Protein AF-A0A4R9LQB8-F1 (afdb_monomer_lite)

Organism: NCBI:txid2484901

Radius of gyration: 21.98 Å; chains: 1; bounding box: 54×39×62 Å

Sequence (17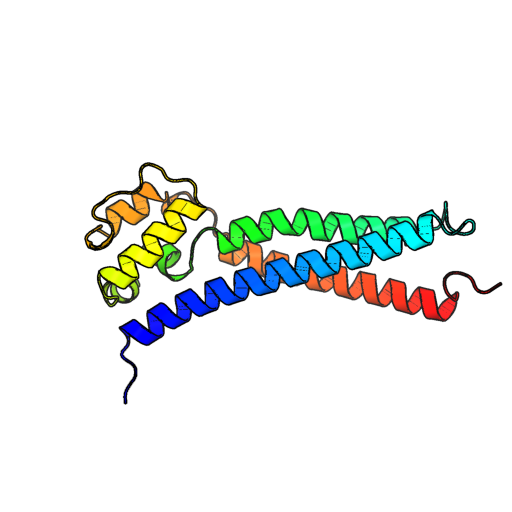4 aa):
MATSTDDLTFESYLKERRFEKKISKIRQYIYFGYLGLFLYLLFSSKYTASPLIVLINYLAMYTSFSGIIHFKFFEIPKILTELIRPEKTEVFDSLSPDKRAIILENTFHDMGIYPIPENLSEMNVPEIITRMKLEDRYPWKRIGWIYLFKYIAILGLGSIYLVYTYFQTGFLLN

pLDDT: mean 85.85, std 9.64, range [39.25, 95.06]

Foldseek 3Di:
DDDDLQNVLLVLQVVLVVVLVVVVVVLVVLLVVLVVVLVVQCPPPPRVPPVLSVLSVVLNVLSVVLVVLSLLQSLAGPLLLCLVPVVSVVSLVSHQLVSQLVNQVVSCVSVVPPDDDPRSSPDDSVNSCVSVVSVPDDPSNVVSVVVVVVSCVSSVVSVVVSVVVCVVAVSPPD

Structure (mmCIF, N/CA/C/O backbone):
data_AF-A0A4R9LQB8-F1
#
_entry.id   AF-A0A4R9LQB8-F1
#
loop_
_atom_site.group_PDB
_atom_site.id
_atom_site.type_symbol
_atom_site.label_atom_id
_atom_site.label_alt_id
_atom_site.label_comp_id
_atom_site.label_asym_id
_atom_site.label_entity_id
_atom_site.label_seq_id
_atom_site.pdbx_PDB_ins_code
_atom_site.Cartn_x
_atom_site.Cartn_y
_atom_site.Cartn_z
_atom_site.occupancy
_atom_site.B_iso_or_equiv
_atom_site.auth_seq_id
_atom_site.auth_comp_id
_atom_site.auth_asym_id
_atom_site.auth_atom_id
_atom_site.pdbx_PDB_model_num
ATOM 1 N N . MET A 1 1 ? -23.060 -24.391 6.667 1.00 44.88 1 MET A N 1
ATOM 2 C CA . MET A 1 1 ? -22.668 -23.470 7.755 1.00 44.88 1 MET A CA 1
ATOM 3 C C . MET A 1 1 ? -22.746 -22.060 7.203 1.00 44.88 1 MET A C 1
ATOM 5 O O . MET A 1 1 ? -22.018 -21.769 6.265 1.00 44.88 1 MET A O 1
ATOM 9 N N . ALA A 1 2 ? -23.678 -21.238 7.683 1.00 49.44 2 ALA A N 1
ATOM 10 C CA . ALA A 1 2 ? -23.713 -19.825 7.315 1.00 49.44 2 ALA A CA 1
ATOM 11 C C . ALA A 1 2 ? -22.541 -19.126 8.021 1.00 49.44 2 ALA A C 1
ATOM 13 O O . ALA A 1 2 ? -22.457 -19.175 9.244 1.00 49.44 2 ALA A O 1
ATOM 14 N N . THR A 1 3 ? -21.612 -18.549 7.261 1.00 65.00 3 THR A N 1
ATOM 15 C CA . THR A 1 3 ? -20.569 -17.661 7.799 1.00 65.00 3 THR A CA 1
ATOM 16 C C . THR A 1 3 ? -21.233 -16.468 8.472 1.00 65.00 3 THR A C 1
ATOM 18 O O . THR A 1 3 ? -22.087 -15.825 7.858 1.00 65.00 3 THR A O 1
ATOM 21 N N . SER A 1 4 ? -20.863 -16.189 9.721 1.00 81.19 4 SER A N 1
ATOM 22 C CA . SER A 1 4 ? -21.402 -15.050 10.462 1.00 81.19 4 SER A CA 1
ATOM 23 C C . SER A 1 4 ? -20.955 -13.726 9.820 1.00 81.19 4 SER A C 1
ATOM 25 O O . SER A 1 4 ? -19.899 -13.656 9.185 1.00 81.19 4 SER A O 1
ATOM 27 N N . THR A 1 5 ? -21.748 -12.660 9.966 1.00 83.06 5 THR A N 1
ATOM 28 C CA . THR A 1 5 ? -21.391 -11.313 9.473 1.00 83.06 5 THR A CA 1
ATOM 29 C C . THR A 1 5 ? -20.057 -10.830 10.056 1.00 83.06 5 THR A C 1
ATOM 31 O O . THR A 1 5 ? -19.265 -10.206 9.353 1.00 83.06 5 THR A O 1
ATOM 34 N N . ASP A 1 6 ? -19.776 -11.195 11.308 1.00 88.19 6 ASP A N 1
ATOM 35 C CA . ASP A 1 6 ? -18.503 -10.966 11.997 1.00 88.19 6 ASP A CA 1
ATOM 36 C C . ASP A 1 6 ? -17.317 -11.619 11.253 1.00 88.19 6 ASP A C 1
ATOM 38 O O . ASP A 1 6 ? -16.308 -10.971 10.964 1.00 88.19 6 ASP A O 1
ATOM 42 N N . ASP A 1 7 ? -17.444 -12.890 10.856 1.00 89.00 7 ASP A N 1
ATOM 43 C CA . ASP A 1 7 ? -16.404 -13.596 10.093 1.00 89.00 7 ASP A CA 1
ATOM 44 C C . ASP A 1 7 ? -16.160 -12.970 8.719 1.00 89.00 7 ASP A C 1
ATOM 46 O O . ASP A 1 7 ? -15.011 -12.819 8.300 1.00 89.00 7 ASP A O 1
ATOM 50 N N . LEU A 1 8 ? -17.222 -12.557 8.023 1.00 89.88 8 LEU A N 1
ATOM 51 C CA . LEU A 1 8 ? -17.108 -11.919 6.709 1.00 89.88 8 LEU A CA 1
ATOM 52 C C . LEU A 1 8 ? -16.392 -10.564 6.790 1.00 89.88 8 LEU A C 1
ATOM 54 O O . LEU A 1 8 ? -15.534 -10.261 5.953 1.00 89.88 8 LEU A O 1
ATOM 58 N N . THR A 1 9 ? -16.713 -9.759 7.804 1.00 90.69 9 THR A N 1
ATOM 59 C CA . THR A 1 9 ? -16.084 -8.452 8.036 1.00 90.69 9 THR A CA 1
ATOM 60 C C . THR A 1 9 ? -14.602 -8.608 8.373 1.00 90.69 9 THR A C 1
ATOM 62 O O . THR A 1 9 ? -13.753 -7.922 7.792 1.00 90.69 9 THR A O 1
ATOM 65 N N . PHE A 1 10 ? -14.263 -9.558 9.245 1.00 93.31 10 PHE A N 1
ATOM 66 C CA . PHE A 1 10 ? -12.873 -9.831 9.600 1.00 93.31 10 PHE A CA 1
ATOM 67 C C . PHE A 1 10 ? -12.069 -10.405 8.424 1.00 93.31 10 PHE A C 1
ATOM 69 O O . PHE A 1 10 ? -10.947 -9.968 8.162 1.00 93.31 10 PHE A O 1
ATOM 76 N N . GLU A 1 11 ? -12.650 -11.308 7.630 1.00 93.44 11 GLU A N 1
ATOM 77 C CA . GLU A 1 11 ? -12.004 -11.812 6.413 1.00 93.44 11 GLU A CA 1
ATOM 78 C C . GLU A 1 11 ? -11.764 -10.708 5.378 1.00 93.44 11 GLU A C 1
ATOM 80 O O . GLU A 1 11 ? -10.734 -10.713 4.696 1.00 93.44 11 GLU A O 1
ATOM 85 N N . SER A 1 12 ? -12.664 -9.725 5.276 1.00 92.06 12 SER A N 1
ATOM 86 C CA . SER A 1 12 ? -12.454 -8.542 4.437 1.00 92.06 12 SER A CA 1
ATOM 87 C C . SER A 1 12 ? -11.225 -7.743 4.890 1.00 92.06 12 SER A C 1
ATOM 89 O O . SER A 1 12 ? -10.380 -7.398 4.056 1.00 92.06 12 SER A O 1
ATOM 91 N N . TYR A 1 13 ? -11.062 -7.525 6.200 1.00 94.25 13 TYR A N 1
ATOM 92 C CA . TYR A 1 13 ? -9.853 -6.919 6.768 1.00 94.25 13 TYR A CA 1
ATOM 93 C C . TYR A 1 13 ? -8.594 -7.736 6.427 1.00 94.25 13 TYR A C 1
ATOM 95 O O . TYR A 1 13 ? -7.630 -7.204 5.868 1.00 94.25 13 TYR A O 1
ATOM 103 N N . LEU A 1 14 ? -8.607 -9.052 6.659 1.00 94.62 14 LEU A N 1
ATOM 104 C CA . LEU A 1 14 ? -7.468 -9.919 6.336 1.00 94.62 14 LEU A CA 1
ATOM 105 C C . LEU A 1 14 ? -7.153 -9.932 4.835 1.00 94.62 14 LEU A C 1
ATOM 107 O O . LEU A 1 14 ? -5.991 -10.023 4.428 1.00 94.62 14 LEU A O 1
ATOM 111 N N . LYS A 1 15 ? -8.173 -9.852 3.976 1.00 95.06 15 LYS A N 1
ATOM 112 C CA . LYS A 1 15 ? -8.008 -9.745 2.523 1.00 95.06 15 LYS A CA 1
ATOM 113 C C . LYS A 1 15 ? -7.329 -8.434 2.136 1.00 95.06 15 LYS A C 1
ATOM 115 O O . LYS A 1 15 ? -6.425 -8.475 1.301 1.00 95.06 15 LYS A O 1
ATOM 120 N N . GLU A 1 16 ? -7.695 -7.316 2.761 1.00 93.00 16 GLU A N 1
ATOM 121 C CA . GLU A 1 16 ? -7.026 -6.023 2.565 1.00 93.00 16 GLU A CA 1
ATOM 122 C C . GLU A 1 16 ? -5.538 -6.107 2.942 1.00 93.00 16 GLU A C 1
ATOM 124 O O . GLU A 1 16 ? -4.679 -5.756 2.134 1.00 93.00 16 GLU A O 1
ATOM 129 N N . ARG A 1 17 ? -5.209 -6.696 4.098 1.00 92.94 17 ARG A N 1
ATOM 130 C CA . ARG A 1 17 ? -3.815 -6.860 4.562 1.00 92.94 17 ARG A CA 1
ATOM 131 C C . ARG A 1 17 ? -2.998 -7.798 3.672 1.00 92.94 17 ARG A C 1
ATOM 133 O O . ARG A 1 17 ? -1.828 -7.555 3.376 1.00 92.94 17 ARG A O 1
ATOM 140 N N . ARG A 1 18 ? -3.609 -8.884 3.188 1.00 94.12 18 ARG A N 1
ATOM 141 C CA . ARG A 1 18 ? -2.980 -9.782 2.201 1.00 94.12 18 ARG A CA 1
ATOM 142 C C . ARG A 1 18 ? -2.731 -9.061 0.876 1.00 94.12 18 ARG A C 1
ATOM 144 O O . ARG A 1 18 ? -1.701 -9.293 0.245 1.00 94.12 18 ARG A O 1
ATOM 151 N N . PHE A 1 19 ? -3.658 -8.209 0.448 1.00 91.75 19 PHE A N 1
ATOM 152 C CA . PHE A 1 19 ? -3.537 -7.428 -0.779 1.00 91.75 19 PHE A CA 1
ATOM 153 C C . PHE A 1 19 ? -2.424 -6.378 -0.688 1.00 91.75 19 PHE A C 1
ATOM 155 O O . PHE A 1 19 ? -1.597 -6.308 -1.596 1.00 91.75 19 PHE A O 1
ATOM 162 N N . GLU A 1 20 ? -2.333 -5.656 0.430 1.00 90.88 20 GLU A N 1
ATOM 163 C CA . GLU A 1 20 ? -1.226 -4.746 0.749 1.00 90.88 20 GLU A CA 1
ATOM 164 C C . GLU A 1 20 ? 0.132 -5.447 0.589 1.00 90.88 20 GLU A C 1
ATOM 166 O O . GLU A 1 20 ? 0.967 -5.031 -0.220 1.00 90.88 20 GLU A O 1
ATOM 171 N N . LYS A 1 21 ? 0.322 -6.577 1.288 1.00 90.44 21 LYS A N 1
ATOM 172 C CA . LYS A 1 21 ? 1.568 -7.358 1.232 1.00 90.44 21 LYS A CA 1
ATOM 173 C C . LYS A 1 21 ? 1.897 -7.812 -0.191 1.00 90.44 21 LYS A C 1
ATOM 175 O O . LYS A 1 21 ? 3.058 -7.761 -0.597 1.00 90.44 21 LYS A O 1
ATOM 180 N N . LYS A 1 22 ? 0.892 -8.248 -0.960 1.00 92.12 22 LYS A N 1
ATOM 181 C CA . LYS A 1 22 ? 1.072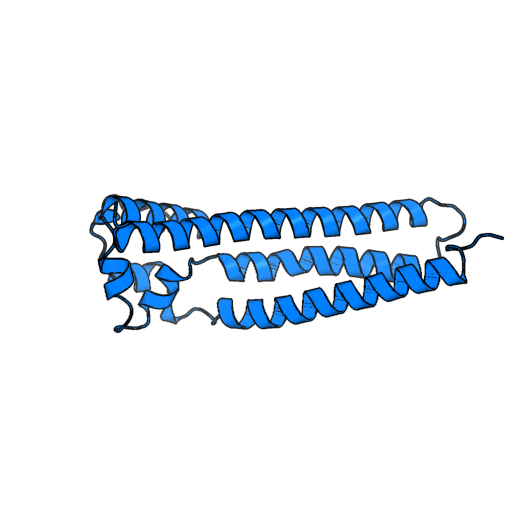 -8.656 -2.363 1.00 92.12 22 LYS A CA 1
ATOM 182 C C . LYS A 1 22 ? 1.520 -7.489 -3.239 1.00 92.12 22 LYS A C 1
ATOM 184 O O . LYS A 1 22 ? 2.503 -7.637 -3.957 1.00 92.12 22 LYS A O 1
ATOM 189 N N . ILE A 1 23 ? 0.852 -6.337 -3.163 1.00 88.94 23 ILE A N 1
ATOM 190 C CA . ILE A 1 23 ? 1.236 -5.157 -3.952 1.00 88.94 23 ILE A CA 1
ATOM 191 C C . ILE A 1 23 ? 2.634 -4.683 -3.569 1.00 88.94 23 ILE A C 1
ATOM 193 O O . ILE A 1 23 ? 3.423 -4.369 -4.457 1.00 88.94 23 ILE A O 1
ATOM 197 N N . SER A 1 24 ? 2.960 -4.649 -2.275 1.00 89.06 24 SER A N 1
ATOM 198 C CA . SER A 1 24 ? 4.285 -4.234 -1.811 1.00 89.06 24 SER A CA 1
ATOM 199 C C . SER A 1 24 ? 5.389 -5.103 -2.430 1.00 89.06 24 SER A C 1
ATOM 201 O O . SER A 1 24 ? 6.346 -4.570 -2.994 1.00 89.06 24 SER A O 1
ATOM 203 N N . LYS A 1 25 ? 5.198 -6.432 -2.452 1.00 91.25 25 LYS A N 1
ATOM 204 C CA . LYS A 1 25 ? 6.115 -7.369 -3.124 1.00 91.25 25 LYS A CA 1
ATOM 205 C C . LYS A 1 25 ? 6.190 -7.146 -4.634 1.00 91.25 25 LYS A C 1
ATOM 207 O O . LYS A 1 25 ? 7.284 -7.086 -5.181 1.00 91.25 25 LYS A O 1
ATOM 212 N N . ILE A 1 26 ? 5.049 -6.992 -5.312 1.00 90.88 26 ILE A N 1
ATOM 213 C CA . ILE A 1 26 ? 5.013 -6.732 -6.762 1.00 90.88 26 ILE A CA 1
ATOM 214 C C . ILE A 1 26 ? 5.789 -5.454 -7.096 1.00 90.88 26 ILE A C 1
ATOM 216 O O . ILE A 1 26 ? 6.629 -5.466 -7.991 1.00 90.88 26 ILE A O 1
ATOM 220 N N . ARG A 1 27 ? 5.568 -4.371 -6.342 1.00 89.62 27 ARG A N 1
ATOM 221 C CA . ARG A 1 27 ? 6.293 -3.106 -6.513 1.00 89.62 27 ARG A CA 1
ATOM 222 C C . ARG A 1 27 ? 7.800 -3.296 -6.340 1.00 89.62 27 ARG A C 1
ATOM 224 O O . ARG A 1 27 ? 8.568 -2.774 -7.141 1.00 89.62 27 ARG A O 1
ATOM 231 N N . GLN A 1 28 ? 8.223 -4.049 -5.323 1.00 90.50 28 GLN A N 1
ATOM 232 C CA . GLN A 1 28 ? 9.637 -4.371 -5.114 1.00 90.50 28 GLN A CA 1
ATOM 233 C C . GLN A 1 28 ? 10.222 -5.145 -6.299 1.00 90.50 28 GLN A C 1
ATOM 235 O O . GLN A 1 28 ? 11.295 -4.787 -6.775 1.00 90.50 28 GLN A O 1
ATOM 240 N N . TYR A 1 29 ? 9.517 -6.150 -6.826 1.00 93.00 29 TYR A N 1
ATOM 241 C CA . TYR A 1 29 ? 9.981 -6.887 -8.005 1.00 93.00 29 TYR A CA 1
ATOM 242 C C . TYR A 1 29 ? 10.093 -6.003 -9.247 1.00 93.00 29 TYR A C 1
ATOM 244 O O . TYR A 1 29 ? 11.085 -6.100 -9.961 1.00 93.00 29 TYR A O 1
ATOM 252 N N . ILE A 1 30 ? 9.131 -5.107 -9.481 1.00 90.31 30 ILE A N 1
ATOM 253 C CA . ILE A 1 30 ? 9.191 -4.140 -10.587 1.00 90.31 30 ILE A CA 1
ATOM 254 C C . ILE A 1 30 ? 10.404 -3.214 -10.423 1.00 90.31 30 ILE A C 1
ATOM 256 O O . ILE A 1 30 ? 11.160 -3.017 -11.372 1.00 90.31 30 ILE A O 1
ATOM 260 N N . TYR A 1 31 ? 10.619 -2.682 -9.215 1.00 90.94 31 TYR A N 1
ATOM 261 C CA . TYR A 1 31 ? 11.775 -1.841 -8.905 1.00 90.94 31 TYR A CA 1
ATOM 262 C C . TYR A 1 31 ? 13.093 -2.560 -9.199 1.00 90.94 31 TYR A C 1
ATOM 264 O O . TYR A 1 31 ? 13.915 -2.043 -9.952 1.00 90.94 31 TYR A O 1
ATOM 272 N N . PHE A 1 32 ? 13.279 -3.763 -8.648 1.00 92.12 32 PHE A N 1
ATOM 273 C CA . PHE A 1 32 ? 14.496 -4.544 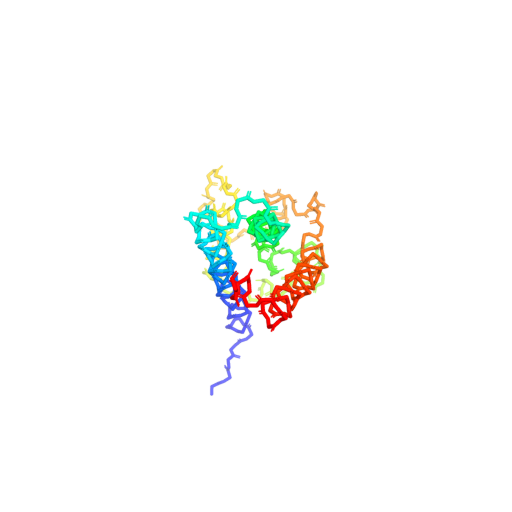-8.864 1.00 92.12 32 PHE A CA 1
ATOM 274 C C . PHE A 1 32 ? 14.657 -4.981 -10.321 1.00 92.12 32 PHE A C 1
ATOM 276 O O . PHE A 1 32 ? 15.782 -5.030 -10.807 1.00 92.12 32 PHE A O 1
ATOM 283 N N . GLY A 1 33 ? 13.559 -5.237 -11.035 1.00 91.75 33 GLY A N 1
ATOM 284 C CA . GLY A 1 33 ? 13.575 -5.524 -12.467 1.00 91.75 33 GLY A CA 1
ATOM 285 C C . GLY A 1 33 ? 14.132 -4.358 -13.282 1.00 91.75 33 GLY A C 1
ATOM 286 O O . GLY A 1 33 ? 15.089 -4.540 -14.035 1.00 91.75 33 GLY A O 1
ATOM 287 N N . TYR A 1 34 ? 13.600 -3.145 -13.093 1.00 90.00 34 TYR A N 1
ATOM 288 C CA . TYR A 1 34 ? 14.137 -1.959 -13.769 1.00 90.00 34 TYR A CA 1
ATOM 289 C C . TYR A 1 34 ? 15.556 -1.626 -13.320 1.00 90.00 34 TYR A C 1
ATOM 291 O O . TYR A 1 34 ? 16.376 -1.264 -14.155 1.00 90.00 34 TYR A O 1
ATOM 299 N N . LEU A 1 35 ? 15.872 -1.771 -12.031 1.00 90.06 35 LEU A N 1
ATOM 300 C CA . LEU A 1 35 ? 17.221 -1.532 -11.527 1.00 90.06 35 LEU A CA 1
ATOM 301 C C . LEU A 1 35 ? 18.230 -2.506 -12.149 1.00 90.06 35 LEU A C 1
ATOM 303 O O . LEU A 1 35 ? 19.290 -2.083 -12.597 1.00 90.06 35 LEU A O 1
ATOM 307 N N . GLY A 1 36 ? 17.895 -3.795 -12.227 1.00 88.75 36 GLY A N 1
ATOM 308 C CA . GLY A 1 36 ? 18.732 -4.803 -12.873 1.00 88.75 36 GLY A CA 1
ATOM 309 C C . GLY A 1 36 ? 18.941 -4.507 -14.358 1.00 88.75 36 GLY A C 1
ATOM 310 O O . GLY A 1 36 ? 20.074 -4.543 -14.832 1.00 88.75 36 GLY A O 1
ATOM 311 N N . LEU A 1 37 ? 17.874 -4.136 -15.074 1.00 85.50 37 LEU A N 1
ATOM 312 C CA . LEU A 1 37 ? 17.959 -3.734 -16.480 1.00 85.50 37 LEU A CA 1
ATOM 313 C C . LEU A 1 37 ? 18.818 -2.473 -16.664 1.00 85.50 37 LEU A C 1
ATOM 315 O O . LEU A 1 37 ? 19.640 -2.410 -17.576 1.00 85.50 37 LEU A O 1
ATOM 319 N N . PHE A 1 38 ? 18.658 -1.487 -15.780 1.00 86.69 38 PHE A N 1
ATOM 320 C CA . PHE A 1 38 ? 19.466 -0.272 -15.766 1.00 86.69 38 PHE A CA 1
ATOM 321 C C . PHE A 1 38 ? 20.949 -0.596 -15.580 1.00 86.69 38 PHE A C 1
ATOM 323 O O . PHE A 1 38 ? 21.765 -0.155 -16.383 1.00 86.69 38 PHE A O 1
ATOM 330 N N . LEU A 1 39 ? 21.297 -1.396 -14.567 1.00 86.44 39 LEU A N 1
ATOM 331 C CA . LEU A 1 39 ? 22.683 -1.782 -14.295 1.00 86.44 39 LEU A CA 1
ATOM 332 C C . LEU A 1 39 ? 23.277 -2.599 -15.448 1.00 86.44 39 LEU A C 1
ATOM 334 O O . LEU A 1 39 ? 24.413 -2.351 -15.844 1.00 86.44 39 LEU A O 1
ATOM 338 N N . TYR A 1 40 ? 22.505 -3.525 -16.023 1.00 84.69 40 TYR A N 1
ATOM 339 C CA . TYR A 1 40 ? 22.923 -4.302 -17.190 1.00 84.69 40 TYR A CA 1
ATOM 340 C C . TYR A 1 40 ? 23.308 -3.398 -18.366 1.00 84.69 40 TYR A C 1
ATOM 342 O O . TYR A 1 40 ? 24.378 -3.564 -18.949 1.00 84.69 40 TYR A O 1
ATOM 350 N N . LEU A 1 41 ? 22.469 -2.413 -18.694 1.00 80.00 41 LEU A N 1
ATOM 351 C CA . LEU A 1 41 ? 22.766 -1.478 -19.777 1.00 80.00 41 LEU A CA 1
ATOM 352 C C . LEU A 1 41 ? 23.906 -0.522 -19.417 1.00 80.00 41 LEU A C 1
ATOM 354 O O . LEU A 1 41 ? 24.730 -0.232 -20.273 1.00 80.00 41 LEU A O 1
ATOM 358 N N . LEU A 1 42 ? 23.987 -0.059 -18.167 1.00 81.69 42 LEU A N 1
ATOM 359 C CA . LEU A 1 42 ? 25.027 0.869 -17.716 1.00 81.69 42 LEU A CA 1
ATOM 360 C C . LEU A 1 42 ? 26.434 0.263 -17.824 1.00 81.69 42 LEU A C 1
ATOM 362 O O . LEU A 1 42 ? 27.360 0.944 -1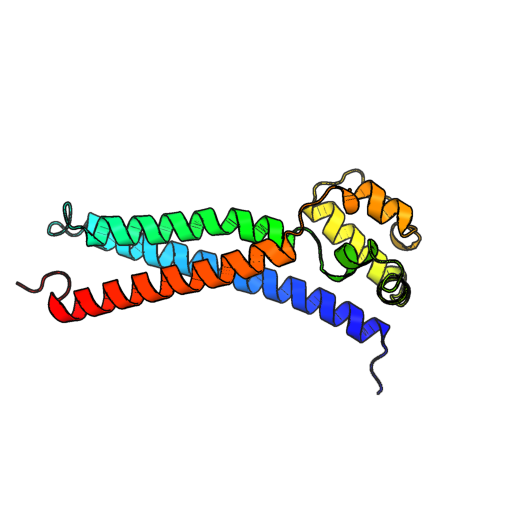8.256 1.00 81.69 42 LEU A O 1
ATOM 366 N N . PHE A 1 43 ? 26.591 -1.005 -17.437 1.00 80.38 43 PHE A N 1
ATOM 367 C CA . PHE A 1 43 ? 27.873 -1.715 -17.503 1.00 80.38 43 PHE A CA 1
ATOM 368 C C . PHE A 1 43 ? 28.123 -2.413 -18.844 1.00 80.38 43 PHE A C 1
ATOM 370 O O . PHE A 1 43 ? 29.242 -2.851 -19.110 1.00 80.38 43 PHE A O 1
ATOM 377 N N . SER A 1 44 ? 27.119 -2.489 -19.717 1.00 73.62 44 SER A N 1
ATOM 378 C CA . SER A 1 44 ? 27.327 -2.854 -21.113 1.00 73.62 44 SER A CA 1
ATOM 379 C C . SER A 1 44 ? 27.971 -1.664 -21.832 1.00 73.62 44 SER A C 1
ATOM 381 O O . SER A 1 44 ? 27.356 -0.612 -22.006 1.00 73.62 44 SER A O 1
ATOM 383 N N . SER A 1 45 ? 29.238 -1.817 -22.231 1.00 54.16 45 SER A N 1
ATOM 384 C CA . SER A 1 45 ? 30.138 -0.746 -22.703 1.00 54.16 45 SER A CA 1
ATOM 385 C C . SER A 1 45 ? 29.628 0.104 -23.879 1.00 54.16 45 SER A C 1
ATOM 387 O O . SER A 1 45 ? 30.244 1.115 -24.210 1.00 54.16 45 SER A O 1
ATOM 389 N N . LYS A 1 46 ? 28.508 -0.277 -24.505 1.00 62.91 46 LYS A N 1
ATOM 390 C CA . LYS A 1 46 ? 27.905 0.390 -25.664 1.00 62.91 46 LYS A CA 1
ATOM 391 C C . LYS A 1 46 ? 26.817 1.428 -25.331 1.00 62.91 46 LYS A C 1
ATOM 393 O O . LYS A 1 46 ? 26.420 2.156 -26.236 1.00 62.91 46 LYS A O 1
ATOM 398 N N . TYR A 1 47 ? 26.316 1.525 -24.092 1.00 59.97 47 TYR A N 1
ATOM 399 C CA . TYR A 1 47 ? 25.057 2.255 -23.823 1.00 59.97 47 TYR A CA 1
ATOM 400 C C . TYR A 1 47 ? 25.127 3.455 -22.889 1.00 59.97 47 TYR A C 1
ATOM 402 O O . TYR A 1 47 ? 24.091 4.073 -22.644 1.00 59.97 47 TYR A O 1
ATOM 410 N N . THR A 1 48 ? 26.306 3.844 -22.416 1.00 57.56 48 THR A N 1
ATOM 411 C CA . THR A 1 48 ? 26.503 4.880 -21.385 1.00 57.56 48 THR A CA 1
ATOM 412 C C . THR A 1 48 ? 25.904 6.265 -21.697 1.00 57.56 48 THR A C 1
ATOM 414 O O . THR A 1 48 ? 25.798 7.078 -20.785 1.00 57.56 48 THR A O 1
ATOM 417 N N . ALA A 1 49 ? 25.431 6.525 -22.925 1.00 61.84 49 ALA A N 1
ATOM 418 C CA . ALA A 1 49 ? 24.736 7.758 -23.323 1.00 61.84 49 ALA A CA 1
ATOM 419 C C . ALA A 1 49 ? 23.325 7.553 -23.930 1.00 61.84 49 ALA A C 1
ATOM 421 O O . ALA A 1 49 ? 22.761 8.482 -24.508 1.00 61.84 49 ALA A O 1
ATOM 422 N N . SER A 1 50 ? 22.732 6.355 -23.837 1.00 70.50 50 SER A N 1
ATOM 423 C CA . SER A 1 50 ? 21.419 6.088 -24.442 1.00 70.50 50 SER A CA 1
ATOM 424 C C . SER A 1 50 ? 20.269 6.697 -23.620 1.00 70.50 50 SER A C 1
ATOM 426 O O . SER A 1 50 ? 20.162 6.406 -22.422 1.00 70.50 50 SER A O 1
ATOM 428 N N . PRO A 1 51 ? 19.332 7.447 -24.241 1.00 75.19 51 PRO A N 1
ATOM 429 C CA . PRO A 1 51 ? 18.108 7.926 -23.585 1.00 75.19 51 PRO A CA 1
ATOM 430 C C . PRO A 1 51 ? 17.283 6.815 -22.909 1.00 75.19 51 PRO A C 1
ATOM 432 O O . PRO A 1 51 ? 16.515 7.080 -21.985 1.00 75.19 51 PRO A O 1
ATOM 435 N N . LEU A 1 52 ? 17.460 5.558 -23.330 1.00 79.19 52 LEU A N 1
ATOM 436 C CA . LEU A 1 52 ? 16.788 4.393 -22.751 1.00 79.19 52 LEU A CA 1
ATOM 437 C C . LEU A 1 52 ? 17.278 4.074 -21.339 1.00 79.19 52 LEU A C 1
ATOM 439 O O . LEU A 1 52 ? 16.459 3.763 -20.478 1.00 79.19 52 LEU A O 1
ATOM 443 N N . ILE A 1 53 ? 18.583 4.209 -21.073 1.00 81.44 53 ILE A N 1
ATOM 444 C CA . ILE A 1 53 ? 19.142 4.027 -19.724 1.00 81.44 53 ILE A CA 1
ATOM 445 C C . ILE A 1 53 ? 18.497 5.020 -18.758 1.00 81.44 53 ILE A C 1
ATOM 447 O O . ILE A 1 53 ? 18.078 4.655 -17.658 1.00 81.44 53 ILE A O 1
ATOM 451 N N . VAL A 1 54 ? 18.378 6.273 -19.197 1.00 82.44 54 VAL A N 1
ATOM 452 C CA . VAL A 1 54 ? 17.771 7.352 -18.418 1.00 82.44 54 VAL A CA 1
ATOM 453 C C . VAL A 1 54 ? 16.299 7.045 -18.127 1.00 82.44 54 VAL A C 1
ATOM 455 O O . VAL A 1 54 ? 15.870 7.140 -16.978 1.00 82.44 54 VAL A O 1
ATOM 458 N N . LEU A 1 55 ? 15.536 6.601 -19.132 1.0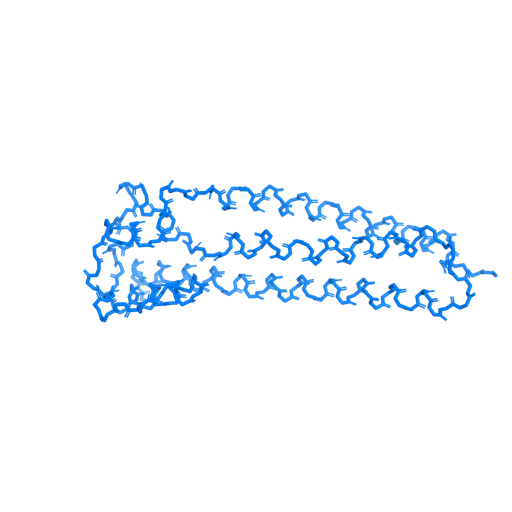0 85.44 55 LEU A N 1
ATOM 459 C CA . LEU A 1 55 ? 14.135 6.210 -18.960 1.00 85.44 55 LEU A CA 1
ATOM 460 C C . LEU A 1 55 ? 13.966 5.047 -17.969 1.00 85.44 55 LEU A C 1
ATOM 462 O O . LEU A 1 55 ? 13.111 5.115 -17.090 1.00 85.44 55 LEU A O 1
ATOM 466 N N . ILE A 1 56 ? 14.784 3.997 -18.075 1.00 85.75 56 ILE A N 1
ATOM 467 C CA . ILE A 1 56 ? 14.720 2.832 -17.177 1.00 85.75 56 ILE A CA 1
ATOM 468 C C . ILE A 1 56 ? 15.029 3.248 -15.736 1.00 85.75 56 ILE A C 1
ATOM 470 O O . ILE A 1 56 ? 14.316 2.846 -14.814 1.00 85.75 56 ILE A O 1
ATOM 474 N N . ASN A 1 57 ? 16.034 4.105 -15.539 1.00 87.81 57 ASN A N 1
ATOM 475 C CA . ASN A 1 57 ? 16.338 4.657 -14.223 1.00 87.81 57 ASN A CA 1
ATOM 476 C C . ASN A 1 57 ? 15.162 5.477 -13.668 1.00 87.81 57 ASN A C 1
ATOM 478 O O . ASN A 1 57 ? 14.785 5.321 -12.507 1.00 87.81 57 ASN A O 1
ATOM 482 N N . TYR A 1 58 ? 14.524 6.310 -14.498 1.00 88.75 58 TYR A N 1
ATOM 483 C CA . TYR A 1 58 ? 13.331 7.049 -14.085 1.00 88.75 58 TYR A CA 1
ATOM 484 C C . TYR A 1 58 ? 12.170 6.128 -13.706 1.00 88.75 58 TYR A C 1
ATOM 486 O O . TYR A 1 58 ? 11.513 6.397 -12.705 1.00 88.75 58 TYR A O 1
ATOM 494 N N . LEU A 1 59 ? 11.934 5.029 -14.427 1.00 89.62 59 LEU A N 1
ATOM 495 C CA . LEU A 1 59 ? 10.896 4.051 -14.072 1.00 89.62 59 LEU A CA 1
ATOM 496 C C . LEU A 1 59 ? 11.208 3.334 -12.747 1.00 89.62 59 LEU A C 1
ATOM 498 O O . LEU A 1 59 ? 10.301 3.130 -11.930 1.00 89.62 59 LEU A O 1
ATOM 502 N N . ALA A 1 60 ? 12.481 3.013 -12.491 1.00 88.88 60 ALA A N 1
ATOM 503 C CA . ALA A 1 60 ? 12.930 2.469 -11.210 1.00 88.88 60 ALA A CA 1
ATOM 504 C C . ALA A 1 60 ? 12.706 3.476 -10.069 1.00 88.88 60 ALA A C 1
ATOM 506 O O . ALA A 1 60 ? 12.040 3.158 -9.081 1.00 88.88 60 ALA A O 1
ATOM 507 N N . MET A 1 61 ? 13.186 4.715 -10.218 1.00 88.31 61 MET A N 1
ATOM 508 C CA . MET A 1 61 ? 12.986 5.777 -9.227 1.00 88.31 61 MET A CA 1
ATOM 509 C C . MET A 1 61 ? 11.501 6.047 -8.986 1.00 88.31 61 MET A C 1
ATOM 511 O O . MET A 1 61 ? 11.066 6.085 -7.839 1.00 88.31 61 MET A O 1
ATOM 515 N N . TYR A 1 62 ? 10.699 6.161 -10.045 1.00 87.69 62 TYR A N 1
ATOM 516 C CA . TYR A 1 62 ? 9.258 6.383 -9.951 1.00 87.69 62 TYR A CA 1
ATOM 517 C C . TYR A 1 62 ? 8.549 5.247 -9.200 1.00 87.69 62 TYR A C 1
ATOM 519 O O . TYR A 1 62 ? 7.699 5.499 -8.345 1.00 87.69 62 TYR A O 1
ATOM 527 N N . THR A 1 63 ? 8.957 3.997 -9.435 1.00 87.38 63 THR A N 1
ATOM 528 C CA . THR A 1 63 ? 8.476 2.832 -8.676 1.00 87.38 63 THR A CA 1
ATOM 529 C C . THR A 1 63 ? 8.880 2.879 -7.203 1.00 87.38 63 THR A C 1
ATOM 531 O O . THR A 1 63 ? 8.073 2.529 -6.341 1.00 87.38 63 THR A O 1
ATOM 534 N N . SER A 1 64 ? 10.089 3.349 -6.893 1.00 86.06 64 SER A N 1
ATOM 535 C CA . SER A 1 64 ? 10.529 3.554 -5.510 1.00 86.06 64 SER A CA 1
ATOM 536 C C . SER A 1 64 ? 9.698 4.639 -4.811 1.00 86.06 64 SER A C 1
ATOM 538 O O . SER A 1 64 ? 9.111 4.389 -3.756 1.00 86.06 64 SER A O 1
ATOM 540 N N . PHE A 1 65 ? 9.528 5.803 -5.449 1.00 83.56 65 PHE A N 1
ATOM 541 C CA . PHE A 1 65 ? 8.709 6.906 -4.930 1.00 83.56 65 PHE A CA 1
ATOM 542 C C . PHE A 1 65 ? 7.235 6.522 -4.749 1.00 83.56 65 PHE A C 1
ATOM 544 O O . PHE A 1 65 ? 6.605 6.942 -3.776 1.00 83.56 65 PHE A O 1
ATOM 551 N N . SER A 1 66 ? 6.693 5.656 -5.612 1.00 84.19 66 SER A N 1
ATOM 552 C CA . SER A 1 66 ? 5.354 5.078 -5.436 1.00 84.19 66 SER A CA 1
ATOM 553 C C . SER A 1 66 ? 5.182 4.348 -4.099 1.00 84.19 66 SER A C 1
ATOM 555 O O . SER A 1 66 ? 4.045 4.185 -3.645 1.00 84.19 66 SER A O 1
ATOM 557 N N . GLY A 1 67 ? 6.269 3.923 -3.449 1.00 81.50 67 GLY A N 1
ATOM 558 C CA . GLY A 1 67 ? 6.235 3.332 -2.116 1.00 81.50 67 GLY A CA 1
ATOM 559 C C . GLY A 1 67 ? 5.649 4.257 -1.049 1.00 81.50 67 GLY A C 1
ATOM 560 O O . GLY A 1 67 ? 4.929 3.775 -0.178 1.00 81.50 67 GLY A O 1
ATOM 561 N N . ILE A 1 68 ? 5.864 5.572 -1.156 1.00 83.12 68 ILE A N 1
ATOM 562 C CA . ILE A 1 68 ? 5.378 6.560 -0.179 1.00 83.12 68 ILE A CA 1
ATOM 563 C C . ILE A 1 68 ? 3.848 6.648 -0.216 1.00 83.12 68 ILE A C 1
ATOM 565 O O . ILE A 1 68 ? 3.181 6.563 0.815 1.00 83.12 68 ILE A O 1
ATOM 569 N N . ILE A 1 69 ? 3.277 6.767 -1.417 1.00 84.50 69 ILE A N 1
ATOM 570 C CA . ILE A 1 69 ? 1.820 6.827 -1.593 1.00 84.50 69 ILE A CA 1
ATOM 571 C C . ILE A 1 69 ? 1.176 5.494 -1.218 1.00 84.50 69 ILE A C 1
ATOM 573 O O . ILE A 1 69 ? 0.120 5.475 -0.592 1.00 84.50 69 ILE A O 1
ATOM 577 N N . HIS A 1 70 ? 1.824 4.377 -1.551 1.00 84.94 70 HIS A N 1
ATOM 578 C CA . HIS A 1 70 ? 1.363 3.054 -1.147 1.00 84.94 70 HIS A CA 1
ATOM 579 C C . HIS A 1 70 ? 1.300 2.908 0.378 1.00 84.94 70 HIS A C 1
ATOM 581 O O . HIS A 1 70 ? 0.290 2.435 0.890 1.00 84.94 70 HIS A O 1
ATOM 587 N N . PHE A 1 71 ? 2.340 3.348 1.093 1.00 85.38 71 PHE A N 1
ATOM 588 C CA . PHE A 1 71 ? 2.358 3.338 2.554 1.00 85.38 71 PHE A CA 1
ATOM 589 C C . PHE A 1 71 ? 1.169 4.121 3.119 1.00 85.38 71 PHE A C 1
ATOM 591 O O . PHE A 1 71 ? 0.384 3.583 3.892 1.00 85.38 71 PHE A O 1
ATOM 598 N N . LYS A 1 72 ? 0.948 5.353 2.645 1.00 87.06 72 LYS A N 1
ATOM 599 C CA . LYS A 1 72 ? -0.192 6.173 3.086 1.00 87.06 72 LYS A CA 1
ATOM 600 C C . LYS A 1 72 ? -1.560 5.615 2.694 1.00 87.06 72 LYS A C 1
ATOM 602 O O . LYS A 1 72 ? -2.532 5.814 3.414 1.00 87.06 72 LYS A O 1
ATOM 607 N N . PHE A 1 73 ? -1.661 4.891 1.584 1.00 87.50 73 PHE A N 1
ATOM 608 C CA . PHE A 1 73 ? -2.908 4.251 1.165 1.00 87.50 73 PHE A CA 1
ATOM 609 C C . PHE A 1 73 ? -3.317 3.082 2.077 1.00 87.50 73 PHE A C 1
ATOM 611 O O . PHE A 1 73 ? -4.513 2.870 2.290 1.00 87.50 73 PHE A O 1
ATOM 618 N N . PHE A 1 74 ? -2.355 2.320 2.603 1.00 87.94 74 PHE A N 1
ATOM 619 C CA . PHE A 1 74 ? -2.615 1.163 3.469 1.00 87.94 74 PHE A CA 1
ATOM 620 C C . PHE A 1 74 ? -2.444 1.439 4.969 1.00 87.94 74 PHE A C 1
ATOM 622 O O . PHE A 1 74 ? -2.852 0.602 5.763 1.00 87.94 74 PHE A O 1
ATOM 629 N N . GLU A 1 75 ? -1.955 2.627 5.342 1.00 88.94 75 GLU A N 1
ATOM 630 C CA . GLU A 1 75 ? -1.719 3.061 6.730 1.00 88.94 75 GLU A CA 1
ATOM 631 C C . GLU A 1 75 ? -2.901 2.783 7.670 1.00 88.94 75 GLU A C 1
ATOM 633 O O . GLU A 1 75 ? -2.694 2.372 8.805 1.00 88.94 75 GLU A O 1
ATOM 638 N N . ILE A 1 76 ? -4.138 2.993 7.201 1.00 91.50 76 ILE A N 1
ATOM 639 C CA . ILE A 1 76 ? -5.348 2.705 7.977 1.00 91.50 76 ILE A CA 1
ATOM 640 C C . ILE A 1 76 ? -6.253 1.755 7.175 1.00 91.50 76 ILE A C 1
ATOM 642 O O . ILE A 1 76 ? -6.593 2.051 6.016 1.00 91.50 76 ILE A O 1
ATOM 646 N N . PRO A 1 77 ? -6.666 0.619 7.764 1.00 92.12 77 PRO A N 1
ATOM 647 C CA . PRO A 1 77 ? -7.632 -0.297 7.170 1.00 92.12 77 PRO A CA 1
ATOM 648 C C . PRO A 1 77 ? -8.961 0.383 6.853 1.00 92.12 77 PRO A C 1
ATOM 650 O O . PRO A 1 77 ? -9.423 1.257 7.592 1.00 92.12 77 PRO A O 1
ATOM 653 N N . LYS A 1 78 ? -9.628 -0.059 5.783 1.00 91.44 78 LYS A N 1
ATOM 654 C CA . LYS A 1 78 ? -10.890 0.548 5.342 1.00 91.44 78 LYS A CA 1
ATOM 655 C C . LYS A 1 78 ? -11.946 0.554 6.451 1.00 91.44 78 LYS A C 1
ATOM 657 O O . LYS A 1 78 ? -12.599 1.574 6.653 1.00 91.44 78 LYS A O 1
ATOM 662 N N . ILE A 1 79 ? -12.049 -0.549 7.192 1.00 91.88 79 ILE A N 1
ATOM 663 C CA . ILE A 1 79 ? -13.007 -0.710 8.292 1.00 91.88 79 ILE A CA 1
ATOM 664 C C . ILE A 1 79 ? -12.868 0.377 9.369 1.00 91.88 79 ILE A C 1
ATOM 666 O O . ILE A 1 79 ? -13.870 0.843 9.892 1.00 91.88 79 ILE A O 1
ATOM 670 N N . LEU A 1 80 ? -11.645 0.845 9.638 1.00 92.38 80 LEU A N 1
ATOM 671 C CA . LEU A 1 80 ? -11.392 1.909 10.610 1.00 92.38 80 LEU A CA 1
ATOM 672 C C . LEU A 1 80 ? -11.604 3.297 10.006 1.00 92.38 80 LEU A C 1
ATOM 674 O O . LEU A 1 80 ? -12.163 4.170 10.657 1.00 92.38 80 LEU A O 1
ATOM 678 N N . THR A 1 81 ? -11.234 3.510 8.738 1.00 89.88 81 THR A N 1
ATOM 679 C CA . THR A 1 81 ? -11.512 4.796 8.066 1.00 89.88 81 THR A CA 1
ATOM 680 C C . THR A 1 81 ? -13.006 5.086 7.920 1.00 89.88 81 THR A C 1
ATOM 682 O O . THR A 1 81 ? -13.403 6.242 7.802 1.00 89.88 81 THR A O 1
ATOM 685 N N . GLU A 1 82 ? -13.840 4.046 7.906 1.00 89.75 82 GLU A N 1
ATOM 686 C CA . GLU A 1 82 ? -15.290 4.183 7.804 1.00 89.75 82 GLU A CA 1
ATOM 687 C C . GLU A 1 82 ? -15.949 4.601 9.125 1.00 89.75 82 GLU A C 1
ATOM 689 O O . GLU A 1 82 ? -17.068 5.097 9.073 1.00 89.75 82 GLU A O 1
ATOM 694 N N . LEU A 1 83 ? -15.246 4.530 10.263 1.00 90.44 83 LEU A N 1
ATOM 695 C CA . LEU A 1 83 ? -15.760 4.950 11.575 1.00 90.44 83 LEU A CA 1
ATOM 696 C C . LEU A 1 83 ? -16.099 6.443 11.667 1.00 90.44 83 LEU A C 1
ATOM 698 O O . LEU A 1 83 ? -16.915 6.828 12.494 1.00 90.44 83 LEU A O 1
ATOM 702 N N . ILE A 1 84 ? -15.520 7.280 10.800 1.00 88.06 84 ILE A N 1
ATOM 703 C CA . ILE A 1 84 ? -15.851 8.716 10.704 1.00 88.06 84 ILE A CA 1
ATOM 704 C C . ILE A 1 84 ? -17.324 8.911 10.292 1.00 88.06 84 ILE A C 1
ATOM 706 O O . ILE A 1 84 ? -17.903 9.978 10.480 1.00 88.06 84 ILE A O 1
ATOM 710 N N . ARG A 1 85 ? -17.936 7.888 9.686 1.00 86.56 85 ARG A N 1
ATOM 711 C CA . ARG A 1 85 ? -19.316 7.911 9.214 1.00 86.56 85 ARG A CA 1
ATOM 712 C C . ARG A 1 85 ? -20.222 7.199 10.222 1.00 86.56 85 ARG A C 1
ATOM 714 O O . ARG A 1 85 ? -20.094 5.979 10.353 1.00 86.56 85 ARG A O 1
ATOM 721 N N . PRO A 1 86 ? -21.144 7.911 10.893 1.00 82.44 86 PRO A N 1
ATOM 722 C CA . PRO A 1 86 ? -22.013 7.327 11.915 1.00 82.44 86 PRO A CA 1
ATOM 723 C C . PRO A 1 86 ? -22.804 6.117 11.411 1.00 82.44 86 PRO A C 1
ATOM 725 O O . PRO A 1 86 ? -22.962 5.138 12.125 1.00 82.44 86 PRO A O 1
ATOM 728 N N . GLU A 1 87 ? -23.237 6.131 10.150 1.00 83.38 87 GLU A N 1
ATOM 729 C CA . GLU A 1 87 ? -24.002 5.041 9.539 1.00 83.38 87 GLU A CA 1
ATOM 730 C C . GLU A 1 87 ? -23.188 3.759 9.284 1.00 83.38 87 GLU A C 1
ATOM 732 O O . GLU A 1 87 ? -23.736 2.754 8.837 1.00 83.38 87 GLU A O 1
ATOM 737 N N . LYS A 1 88 ? -21.869 3.789 9.510 1.00 85.50 88 LYS A N 1
ATOM 738 C CA . LYS A 1 88 ? -20.963 2.658 9.268 1.00 85.50 88 LYS A CA 1
ATOM 739 C C . LYS A 1 88 ? -20.318 2.094 10.527 1.00 85.50 88 LYS A C 1
ATOM 741 O O . LYS A 1 88 ? -19.624 1.080 10.429 1.00 85.50 88 LYS A O 1
ATOM 746 N N . THR A 1 89 ? -20.545 2.697 11.692 1.00 85.62 89 THR A N 1
ATOM 747 C CA . THR A 1 89 ? -19.978 2.204 12.957 1.00 85.62 89 THR A CA 1
ATOM 748 C C . THR A 1 89 ? -20.513 0.818 13.303 1.00 85.62 89 THR A C 1
ATOM 750 O O . THR A 1 89 ? -19.745 -0.026 13.751 1.00 85.62 89 THR A O 1
ATOM 753 N N . GLU A 1 90 ? -21.768 0.529 12.942 1.00 85.56 90 GLU A N 1
ATOM 754 C CA . GLU A 1 90 ? -22.421 -0.777 13.121 1.00 85.56 90 GLU A CA 1
ATOM 755 C C . GLU A 1 90 ? -21.612 -1.949 12.541 1.00 85.56 90 GLU A C 1
ATOM 757 O O . GLU A 1 90 ? -21.623 -3.048 13.088 1.00 85.56 90 GLU A O 1
ATOM 762 N N . VAL A 1 91 ? -20.869 -1.729 11.450 1.00 86.81 91 VAL A N 1
ATOM 763 C CA . VAL A 1 91 ? -20.050 -2.777 10.821 1.00 86.81 91 VAL A CA 1
ATOM 764 C C . VAL A 1 91 ? -18.872 -3.150 11.716 1.00 86.81 91 VAL A C 1
ATOM 766 O O . VAL A 1 91 ? -18.599 -4.333 11.915 1.00 86.81 91 VAL A O 1
ATOM 769 N N . PHE A 1 92 ? -18.188 -2.159 12.284 1.00 89.12 92 PHE A N 1
ATOM 770 C CA . PHE A 1 92 ? -17.121 -2.398 13.254 1.00 89.12 92 PHE A CA 1
ATOM 771 C C . PHE A 1 92 ? -17.687 -2.927 14.576 1.00 89.12 92 PHE A C 1
ATOM 773 O O . PHE A 1 92 ? -17.117 -3.841 15.168 1.00 89.12 92 PHE A O 1
ATOM 780 N N . ASP A 1 93 ? -18.857 -2.431 14.981 1.00 87.56 93 ASP A N 1
ATOM 781 C CA . ASP A 1 93 ? -19.559 -2.867 16.184 1.00 87.56 93 ASP A CA 1
ATOM 782 C C . ASP A 1 93 ? -20.198 -4.259 16.069 1.00 87.56 93 ASP A C 1
ATOM 784 O O . ASP A 1 93 ? -20.604 -4.845 17.071 1.00 87.56 93 ASP A O 1
ATOM 788 N N . SER A 1 94 ? -20.238 -4.835 14.871 1.00 88.19 94 SER A N 1
ATOM 789 C CA . SER A 1 94 ? -20.631 -6.231 14.675 1.00 88.19 94 SER A CA 1
ATOM 790 C C . SER A 1 94 ? -19.498 -7.220 14.969 1.00 88.19 94 SER A C 1
ATOM 792 O O . SER A 1 94 ? -19.757 -8.413 15.127 1.00 88.19 94 SER A O 1
ATOM 794 N N . LEU A 1 95 ? -18.246 -6.746 15.046 1.00 90.06 95 LEU A N 1
ATOM 795 C CA . LEU A 1 95 ? -17.090 -7.607 15.279 1.00 90.06 95 LEU A CA 1
ATOM 796 C C . LEU A 1 95 ? -17.007 -8.076 16.731 1.00 90.06 95 LEU A C 1
ATOM 798 O O . LEU A 1 95 ? -17.301 -7.306 17.654 1.00 90.06 95 LEU A O 1
ATOM 802 N N . SER A 1 96 ? -16.507 -9.298 16.936 1.00 91.62 96 SER A N 1
ATOM 803 C CA . SER A 1 96 ? -16.185 -9.780 18.283 1.00 91.62 96 SER A CA 1
ATOM 804 C C . SER A 1 96 ? -15.094 -8.917 18.948 1.00 91.62 96 SER A C 1
ATOM 806 O O . SER A 1 96 ? -14.227 -8.376 18.247 1.00 91.62 96 SER A O 1
ATOM 808 N N . PRO A 1 97 ? -15.092 -8.784 20.290 1.00 91.44 97 PRO A N 1
ATOM 809 C CA . PRO A 1 97 ? -14.105 -7.966 21.003 1.00 91.44 97 PRO A CA 1
ATOM 810 C C . PRO A 1 97 ? -12.653 -8.361 20.688 1.00 91.44 97 PRO A C 1
ATOM 812 O O . PRO A 1 97 ? -11.813 -7.491 20.461 1.00 91.44 97 PRO A O 1
ATOM 815 N N . ASP A 1 98 ? -12.380 -9.663 20.557 1.00 91.50 98 ASP A N 1
ATOM 816 C CA . ASP A 1 98 ? -11.055 -10.184 20.200 1.00 91.50 98 ASP A CA 1
ATOM 817 C C . ASP A 1 98 ? -10.614 -9.722 18.804 1.00 91.50 98 ASP A C 1
ATOM 819 O O . ASP A 1 98 ? -9.485 -9.273 18.601 1.00 91.50 98 ASP A O 1
ATOM 823 N N . LYS A 1 99 ? -11.516 -9.779 17.816 1.00 92.88 99 LYS A N 1
ATOM 824 C CA . LYS A 1 99 ? -11.225 -9.348 16.440 1.00 92.88 99 LYS A CA 1
ATOM 825 C C . LYS A 1 99 ? -11.004 -7.841 16.357 1.00 92.88 99 LYS A C 1
ATOM 827 O O . LYS A 1 99 ? -10.122 -7.401 15.617 1.00 92.88 99 LYS A O 1
ATOM 832 N N . ARG A 1 100 ? -11.762 -7.048 17.122 1.00 93.25 100 ARG A N 1
ATOM 833 C CA . ARG A 1 100 ? -11.531 -5.597 17.227 1.00 93.25 100 ARG A CA 1
ATOM 834 C C . ARG A 1 100 ? -10.166 -5.301 17.819 1.00 93.25 100 ARG A C 1
ATOM 836 O O . ARG A 1 100 ? -9.436 -4.504 17.235 1.00 93.25 100 ARG A O 1
ATOM 843 N N . ALA A 1 101 ? -9.811 -5.978 18.912 1.00 93.50 101 ALA A N 1
ATOM 844 C CA . ALA A 1 101 ? -8.509 -5.826 19.545 1.00 93.50 101 ALA A CA 1
ATOM 845 C C . ALA A 1 101 ? -7.381 -6.109 18.545 1.00 93.50 101 ALA A C 1
ATOM 847 O O . ALA A 1 101 ? -6.513 -5.261 18.368 1.00 93.50 101 ALA A O 1
ATOM 848 N N . ILE A 1 102 ? -7.467 -7.205 17.781 1.00 94.44 102 ILE A N 1
ATOM 849 C CA . ILE A 1 102 ? -6.489 -7.539 16.732 1.00 94.44 102 ILE A CA 1
ATOM 850 C C . ILE A 1 102 ? -6.388 -6.435 15.667 1.00 94.44 102 ILE A C 1
ATOM 852 O O . ILE A 1 102 ? -5.287 -6.076 15.245 1.00 94.44 102 ILE A O 1
ATOM 856 N N . ILE A 1 103 ? -7.513 -5.902 15.178 1.00 94.50 103 ILE A N 1
ATOM 857 C CA . ILE A 1 103 ? -7.499 -4.841 14.156 1.00 94.50 103 ILE A CA 1
ATOM 858 C C . ILE A 1 103 ? -6.850 -3.569 14.710 1.00 94.50 103 ILE A C 1
ATOM 860 O O . ILE A 1 103 ? -6.013 -2.965 14.030 1.00 94.50 103 ILE A O 1
ATOM 864 N N . LEU A 1 104 ? -7.233 -3.162 15.921 1.00 94.50 104 LEU A N 1
ATOM 865 C CA . LEU A 1 104 ? -6.748 -1.942 16.560 1.00 94.50 104 LEU A CA 1
ATOM 866 C C . LEU A 1 104 ? -5.274 -2.050 16.940 1.00 94.50 104 LEU A C 1
ATOM 868 O O . LEU A 1 104 ? -4.515 -1.146 16.612 1.00 94.50 104 LEU A O 1
ATOM 872 N N . GLU A 1 105 ? -4.856 -3.165 17.538 1.00 94.38 105 GLU A N 1
ATOM 873 C CA . GLU A 1 105 ? -3.465 -3.434 17.911 1.00 94.38 105 GLU A CA 1
ATOM 874 C C . GLU A 1 105 ? -2.549 -3.345 16.690 1.00 94.38 105 GLU A C 1
ATOM 876 O O . GLU A 1 105 ? -1.596 -2.565 16.674 1.00 94.38 105 GLU A O 1
ATOM 881 N N . ASN A 1 106 ? -2.888 -4.077 15.623 1.00 93.06 106 ASN A N 1
ATOM 882 C CA . ASN A 1 106 ? -2.116 -4.060 14.384 1.00 93.06 106 ASN A CA 1
ATOM 883 C C . ASN A 1 106 ? -2.040 -2.657 13.773 1.00 93.06 106 ASN A C 1
ATOM 885 O O . ASN A 1 106 ? -1.001 -2.263 13.251 1.00 93.06 106 ASN A O 1
ATOM 889 N N . THR A 1 107 ? -3.140 -1.905 13.814 1.00 92.81 107 THR A N 1
ATOM 890 C CA . THR A 1 107 ? -3.184 -0.563 13.223 1.00 92.81 107 THR A CA 1
ATOM 891 C C . THR A 1 107 ? -2.397 0.440 14.066 1.00 92.81 107 THR A C 1
ATOM 893 O O . THR A 1 107 ? -1.635 1.229 13.518 1.00 92.81 107 THR A O 1
ATOM 896 N N . PHE A 1 108 ? -2.514 0.398 15.395 1.00 93.69 108 PHE A N 1
ATOM 897 C CA . PHE A 1 108 ? -1.722 1.242 16.293 1.00 93.69 108 PHE A CA 1
ATOM 898 C C . PHE A 1 108 ? -0.231 0.963 16.164 1.00 93.69 108 PHE A C 1
ATOM 900 O O . PHE A 1 108 ? 0.548 1.912 16.069 1.00 93.69 108 PHE A O 1
ATOM 907 N N . HIS A 1 109 ? 0.152 -0.310 16.083 1.00 91.38 109 HIS A N 1
ATOM 908 C CA . HIS A 1 109 ? 1.531 -0.705 15.842 1.00 91.38 109 HIS A CA 1
ATOM 909 C C . HIS A 1 109 ? 2.056 -0.138 14.512 1.00 91.38 109 HIS A C 1
ATOM 911 O O . HIS A 1 109 ? 3.095 0.518 14.487 1.00 91.38 109 HIS A O 1
ATOM 917 N N . ASP A 1 110 ? 1.320 -0.318 13.411 1.00 89.56 110 ASP A N 1
ATOM 918 C CA . ASP A 1 110 ? 1.715 0.194 12.089 1.00 89.56 110 ASP A CA 1
ATOM 919 C C . ASP A 1 110 ? 1.809 1.726 12.035 1.00 89.56 110 ASP A C 1
ATOM 921 O O . ASP A 1 110 ? 2.620 2.283 11.291 1.00 89.56 110 ASP A O 1
ATOM 925 N N . MET A 1 111 ? 0.990 2.416 12.830 1.00 89.19 111 MET A N 1
ATOM 926 C CA . MET A 1 111 ? 0.987 3.874 12.941 1.00 89.19 111 MET A CA 1
ATOM 927 C C . MET A 1 111 ? 2.013 4.412 13.949 1.00 89.19 111 MET A C 1
ATOM 929 O O . MET A 1 111 ? 2.178 5.630 14.042 1.00 89.19 111 MET A O 1
ATOM 933 N N . GLY A 1 112 ? 2.682 3.543 14.712 1.00 89.56 112 GLY A N 1
ATOM 934 C CA . GLY A 1 112 ? 3.600 3.939 15.780 1.00 89.56 112 GLY A CA 1
ATOM 935 C C . GLY A 1 112 ? 2.916 4.641 16.960 1.00 89.56 112 GLY A C 1
ATOM 936 O O . GLY A 1 112 ? 3.525 5.499 17.599 1.00 89.56 112 GLY A O 1
ATOM 937 N N . ILE A 1 113 ? 1.646 4.328 17.231 1.00 88.81 113 ILE A N 1
ATOM 938 C CA . ILE A 1 113 ? 0.886 4.888 18.354 1.00 88.81 113 ILE A CA 1
ATOM 939 C C . ILE A 1 113 ? 1.213 4.075 19.609 1.00 88.81 113 ILE A C 1
ATOM 941 O O . ILE A 1 113 ? 0.754 2.943 19.761 1.00 88.81 113 ILE A O 1
ATOM 945 N N . TYR A 1 114 ? 1.986 4.673 20.517 1.00 86.75 114 TYR A N 1
ATOM 946 C CA . TYR A 1 114 ? 2.387 4.066 21.787 1.00 86.75 114 TYR A CA 1
ATOM 947 C C . TYR A 1 114 ? 2.094 4.995 22.978 1.00 86.75 114 TYR A C 1
ATOM 949 O O . TYR A 1 114 ? 2.190 6.217 22.827 1.00 86.75 114 TYR A O 1
ATOM 957 N N . PRO A 1 115 ? 1.790 4.443 24.169 1.00 86.25 115 PRO A N 1
ATOM 958 C CA . PRO A 1 115 ? 1.609 3.016 24.458 1.00 86.25 115 PRO A CA 1
ATOM 959 C C . PRO A 1 115 ? 0.309 2.455 23.859 1.00 86.25 115 PRO A C 1
ATOM 961 O O . PRO A 1 115 ? -0.679 3.177 23.714 1.00 86.25 115 PRO A O 1
ATOM 964 N N . ILE A 1 116 ? 0.325 1.164 23.512 1.00 87.38 116 ILE A N 1
ATOM 965 C CA . ILE A 1 116 ? -0.873 0.446 23.063 1.00 87.38 116 ILE A CA 1
ATOM 966 C C . ILE A 1 116 ? -1.782 0.258 24.292 1.00 87.38 116 ILE A C 1
ATOM 968 O O . ILE A 1 116 ? -1.313 -0.277 25.295 1.00 87.38 116 ILE A O 1
ATOM 972 N N . PRO A 1 117 ? -3.042 0.724 24.259 1.00 87.00 117 PRO A N 1
ATOM 973 C CA . PRO A 1 117 ? -3.978 0.555 25.371 1.00 87.00 117 PRO A CA 1
ATOM 974 C C . PRO A 1 117 ? -4.218 -0.917 25.704 1.00 87.00 117 PRO A C 1
ATOM 976 O O . PRO A 1 117 ? -4.269 -1.746 24.805 1.00 87.00 117 PRO A O 1
ATOM 979 N N . GLU A 1 118 ? -4.409 -1.247 26.978 1.00 83.81 118 GLU A N 1
ATOM 980 C CA . GLU A 1 118 ? -4.684 -2.631 27.401 1.00 83.81 118 GLU A CA 1
ATOM 981 C C . GLU A 1 118 ? -6.142 -3.045 27.125 1.00 83.81 118 GLU A C 1
ATOM 983 O O . GLU A 1 118 ? -6.446 -4.224 26.976 1.00 83.81 118 GLU A O 1
ATOM 988 N N . ASN A 1 119 ? -7.048 -2.074 26.989 1.00 88.25 119 ASN A N 1
ATOM 989 C CA . ASN A 1 119 ? -8.492 -2.261 26.826 1.00 88.25 119 ASN A CA 1
ATOM 990 C C . ASN A 1 119 ? -8.977 -2.102 25.369 1.00 88.25 119 ASN A C 1
ATOM 992 O O . ASN A 1 119 ? -10.065 -1.580 25.125 1.00 88.25 119 ASN A O 1
ATOM 996 N N . LEU A 1 120 ? -8.188 -2.537 24.378 1.00 87.12 120 LEU A N 1
ATOM 997 C CA . LEU A 1 120 ? -8.532 -2.383 22.950 1.00 87.12 120 LEU A CA 1
ATOM 998 C C . LEU A 1 120 ? -9.875 -3.016 22.572 1.00 87.12 120 LEU A C 1
ATOM 1000 O O . LEU A 1 120 ? -10.580 -2.494 21.713 1.00 87.12 120 LEU A O 1
ATOM 1004 N N . SER A 1 121 ? -10.224 -4.134 23.203 1.00 84.38 121 SER A N 1
ATOM 1005 C CA . SER A 1 121 ? -11.473 -4.866 22.970 1.00 84.38 121 SER A CA 1
ATOM 1006 C C . SER A 1 121 ? -12.725 -4.057 23.324 1.00 84.38 121 SER A C 1
ATOM 1008 O O . SER A 1 121 ? -13.780 -4.282 22.736 1.00 84.38 121 SER A O 1
ATOM 1010 N N . GLU A 1 122 ? -12.603 -3.113 24.259 1.00 86.50 122 GLU A N 1
ATOM 1011 C CA . GLU A 1 122 ? -13.701 -2.306 24.812 1.00 86.50 122 GLU A CA 1
ATOM 1012 C C . GLU A 1 122 ? -13.632 -0.835 24.381 1.00 86.50 122 GLU A C 1
ATOM 1014 O O . GLU A 1 122 ? -14.440 -0.010 24.810 1.00 86.50 122 GLU A O 1
ATOM 1019 N N . MET A 1 123 ? -12.661 -0.485 23.535 1.00 88.38 123 MET A N 1
ATOM 1020 C CA . MET A 1 123 ? -12.434 0.896 23.133 1.00 88.38 123 MET A CA 1
ATOM 1021 C C . MET A 1 123 ? -13.623 1.439 22.340 1.00 88.38 123 MET A C 1
ATOM 1023 O O . MET A 1 123 ? -14.062 0.845 21.351 1.00 88.38 123 MET A O 1
ATOM 1027 N N . ASN A 1 124 ? -14.126 2.602 22.755 1.00 89.56 124 ASN A N 1
ATOM 1028 C CA . ASN A 1 124 ? -15.249 3.236 22.081 1.00 89.56 124 ASN A CA 1
ATOM 1029 C C . ASN A 1 124 ? -14.811 3.904 20.760 1.00 89.56 124 ASN A C 1
ATOM 1031 O O . ASN A 1 124 ? -13.664 4.317 20.574 1.00 89.56 124 ASN A O 1
ATOM 1035 N N . VAL A 1 125 ? -15.749 4.022 19.818 1.00 90.06 125 VAL A N 1
ATOM 1036 C CA . VAL A 1 125 ? -15.491 4.617 18.496 1.00 90.06 125 VAL A CA 1
ATOM 1037 C C . VAL A 1 125 ? -14.949 6.059 18.572 1.00 90.06 125 VAL A C 1
ATOM 1039 O O . VAL A 1 125 ? -13.982 6.349 17.862 1.00 90.06 125 VAL A O 1
ATOM 1042 N N . PRO A 1 126 ? -15.471 6.962 19.431 1.00 89.56 126 PRO A N 1
ATOM 1043 C CA . PRO A 1 126 ? -14.927 8.318 19.564 1.00 89.56 126 PRO A CA 1
ATOM 1044 C C . PRO A 1 126 ? -13.454 8.355 19.998 1.00 89.56 126 PRO A C 1
ATOM 1046 O O . PRO A 1 126 ? -12.675 9.170 19.495 1.00 89.56 126 PRO A O 1
ATOM 1049 N N . GLU A 1 127 ? -13.042 7.457 20.896 1.00 90.56 127 GLU A N 1
ATOM 1050 C CA . GLU A 1 127 ? -11.650 7.332 21.326 1.00 90.56 127 GLU A CA 1
ATOM 1051 C C . GLU A 1 127 ? -10.758 6.850 20.177 1.00 90.56 127 GLU A C 1
ATOM 1053 O O . GLU A 1 127 ? -9.687 7.421 19.962 1.00 90.56 127 GLU A O 1
ATOM 1058 N N . ILE A 1 128 ? -11.214 5.873 19.383 1.00 91.62 128 ILE A N 1
ATOM 1059 C CA . ILE A 1 128 ? -10.494 5.387 18.192 1.00 91.62 128 ILE A CA 1
ATOM 1060 C C . ILE A 1 128 ? -10.279 6.531 17.189 1.00 91.62 128 ILE A C 1
ATOM 1062 O O . ILE A 1 128 ? -9.152 6.750 16.732 1.00 91.62 128 ILE A O 1
ATOM 1066 N N . ILE A 1 129 ? -11.338 7.292 16.881 1.00 91.12 129 ILE A N 1
ATOM 1067 C CA . ILE A 1 129 ? -11.291 8.445 15.967 1.00 91.12 129 ILE A CA 1
ATOM 1068 C C . ILE A 1 129 ? -10.265 9.473 16.448 1.00 91.12 129 ILE A C 1
ATOM 1070 O O . ILE A 1 129 ? -9.423 9.918 15.662 1.00 91.12 129 ILE A O 1
ATOM 1074 N N . THR A 1 130 ? -10.300 9.800 17.741 1.00 90.81 130 THR A N 1
ATOM 1075 C CA . THR A 1 130 ? -9.418 10.797 18.359 1.00 90.81 130 THR A CA 1
ATOM 1076 C C . THR A 1 130 ? -7.960 10.336 18.350 1.00 90.81 130 THR A C 1
ATOM 1078 O O . THR A 1 130 ? -7.078 11.071 17.901 1.00 90.81 130 THR A O 1
ATOM 1081 N N . ARG A 1 131 ? -7.684 9.099 18.786 1.00 90.00 131 ARG A N 1
ATOM 1082 C CA . ARG A 1 131 ? -6.319 8.549 18.860 1.00 90.00 131 ARG A CA 1
ATOM 1083 C C . ARG A 1 131 ? -5.667 8.432 17.486 1.00 90.00 131 ARG A C 1
ATOM 1085 O O . ARG A 1 131 ? -4.492 8.756 17.334 1.00 90.00 131 ARG A O 1
ATOM 1092 N N . MET A 1 132 ? -6.422 8.004 16.474 1.00 90.25 132 MET A N 1
ATOM 1093 C CA . MET A 1 132 ? -5.913 7.881 15.103 1.00 90.25 132 MET A CA 1
ATOM 1094 C C . MET A 1 132 ? -5.950 9.208 14.325 1.00 90.25 132 MET A C 1
ATOM 1096 O O . MET A 1 132 ? -5.382 9.278 13.227 1.00 90.25 132 MET A O 1
ATOM 1100 N N . LYS A 1 133 ? -6.584 10.253 14.883 1.00 90.50 133 LYS A N 1
ATOM 1101 C CA . LYS A 1 133 ? -6.870 11.544 14.233 1.00 90.50 133 LYS A CA 1
ATOM 1102 C C . LYS A 1 133 ? -7.551 11.355 12.879 1.00 90.50 133 LYS A C 1
ATOM 1104 O O . LYS A 1 133 ? -7.075 11.854 11.862 1.00 90.50 133 LYS A O 1
ATOM 1109 N N . LEU A 1 134 ? -8.610 10.545 12.840 1.00 89.06 134 LEU A N 1
ATOM 1110 C CA . LEU A 1 134 ? -9.239 10.150 11.575 1.00 89.06 134 LEU A CA 1
ATOM 1111 C C . LEU A 1 134 ? -9.851 11.339 10.817 1.00 89.06 134 LEU A C 1
ATOM 1113 O O . LEU A 1 134 ? -9.814 11.341 9.589 1.00 89.06 134 LEU A O 1
ATOM 1117 N N . GLU A 1 135 ? -10.351 12.350 11.528 1.00 87.56 135 GLU A N 1
ATOM 1118 C CA . GLU A 1 135 ? -10.978 13.546 10.941 1.00 87.56 135 GLU A CA 1
ATOM 1119 C C . GLU A 1 135 ? -9.971 14.483 10.258 1.00 87.56 135 GLU A C 1
ATOM 1121 O O . GLU A 1 135 ? -10.257 15.034 9.198 1.00 87.56 135 GLU A O 1
ATOM 1126 N N . ASP A 1 136 ? -8.759 14.594 10.806 1.00 87.56 136 ASP A N 1
ATOM 1127 C CA . ASP A 1 136 ? -7.701 15.464 10.272 1.00 87.56 136 ASP A CA 1
ATOM 1128 C C . ASP A 1 136 ? -6.967 14.846 9.071 1.00 87.56 136 ASP A C 1
ATOM 1130 O O . ASP A 1 136 ? -6.067 15.452 8.477 1.00 87.56 136 ASP A O 1
ATOM 1134 N N . ARG A 1 137 ? -7.284 13.595 8.721 1.00 85.62 137 ARG A N 1
ATOM 1135 C CA . ARG A 1 137 ? -6.550 12.855 7.696 1.00 85.62 137 ARG A CA 1
ATOM 1136 C C . ARG A 1 137 ? -7.085 13.137 6.303 1.00 85.62 137 ARG A C 1
ATOM 1138 O O . ARG A 1 137 ? -8.273 13.043 6.009 1.00 85.62 137 ARG A O 1
ATOM 1145 N N . TYR A 1 138 ? -6.147 13.356 5.386 1.00 86.25 138 TYR A N 1
ATOM 1146 C CA . TYR A 1 138 ? -6.446 13.369 3.961 1.00 86.25 138 TYR A CA 1
ATOM 1147 C C . TYR A 1 138 ? -7.081 12.041 3.516 1.00 86.25 138 TYR A C 1
ATOM 1149 O O . TYR A 1 138 ? -6.725 10.979 4.037 1.00 86.25 138 TYR A O 1
ATOM 1157 N N . PRO A 1 139 ? -7.965 12.061 2.500 1.00 86.50 139 PRO A N 1
ATOM 1158 C CA . PRO A 1 139 ? -8.628 10.868 1.980 1.00 86.50 139 PRO A CA 1
ATOM 1159 C C . PRO A 1 139 ? -7.663 10.012 1.138 1.00 86.50 139 PRO A C 1
ATOM 1161 O O . PRO A 1 139 ? -7.833 9.847 -0.075 1.00 86.50 139 PRO A O 1
ATOM 1164 N N . TRP A 1 140 ? -6.642 9.442 1.783 1.00 88.75 140 TRP A N 1
ATOM 1165 C CA . TRP A 1 140 ? -5.549 8.699 1.154 1.00 88.75 140 TRP A CA 1
ATOM 1166 C C . TRP A 1 140 ? -6.025 7.511 0.328 1.00 88.75 140 TRP A C 1
ATOM 1168 O O . TRP A 1 140 ? -5.438 7.237 -0.713 1.00 88.75 140 TRP A O 1
ATOM 1178 N N . LYS A 1 141 ? -7.132 6.857 0.707 1.00 87.25 141 LYS A N 1
ATOM 1179 C CA . LYS A 1 141 ? -7.748 5.804 -0.117 1.00 87.25 141 LYS A CA 1
ATOM 1180 C C . LYS A 1 141 ? -8.154 6.342 -1.493 1.00 87.25 141 LYS A C 1
ATOM 1182 O O . LYS A 1 141 ? -7.839 5.741 -2.512 1.00 87.25 141 LYS A O 1
ATOM 1187 N N . ARG A 1 142 ? -8.808 7.505 -1.560 1.00 86.31 142 ARG A N 1
ATOM 1188 C CA . ARG A 1 142 ? -9.219 8.107 -2.841 1.00 86.31 142 ARG A CA 1
ATOM 1189 C C . ARG A 1 142 ? -8.008 8.571 -3.650 1.00 86.31 142 ARG A C 1
ATOM 1191 O O . ARG A 1 142 ? -7.925 8.290 -4.843 1.00 86.31 142 ARG A O 1
ATOM 1198 N N . ILE A 1 143 ? -7.065 9.245 -2.992 1.00 88.50 143 ILE A N 1
ATOM 1199 C CA . ILE A 1 143 ? -5.842 9.764 -3.623 1.00 88.50 143 ILE A CA 1
ATOM 1200 C C . ILE A 1 143 ? -4.993 8.614 -4.176 1.00 88.50 143 ILE A C 1
ATOM 1202 O O . ILE A 1 143 ? -4.556 8.664 -5.325 1.00 88.50 143 ILE A O 1
ATOM 1206 N N . GLY A 1 144 ? -4.799 7.555 -3.392 1.00 86.94 144 GLY A N 1
ATOM 1207 C CA . GLY A 1 144 ? -3.980 6.417 -3.783 1.00 86.94 144 GLY A CA 1
ATOM 1208 C C . GLY A 1 144 ? -4.582 5.604 -4.926 1.00 86.94 144 GLY A C 1
ATOM 1209 O O . GLY A 1 144 ? -3.818 5.130 -5.755 1.00 86.94 144 GLY A O 1
ATOM 1210 N N . TRP A 1 145 ? -5.913 5.515 -5.069 1.00 88.25 145 TRP A N 1
ATOM 1211 C CA . TRP A 1 145 ? -6.529 4.904 -6.260 1.00 88.25 145 TRP A CA 1
ATOM 1212 C C . TRP A 1 145 ? -6.238 5.687 -7.542 1.00 88.25 145 TRP A C 1
ATOM 1214 O O . TRP A 1 145 ? -5.846 5.101 -8.551 1.00 88.25 145 TRP A O 1
ATOM 1224 N N . ILE A 1 146 ? -6.386 7.015 -7.499 1.00 90.25 146 ILE A N 1
ATOM 1225 C CA . ILE A 1 146 ? -6.071 7.889 -8.640 1.00 90.25 146 ILE A CA 1
ATOM 1226 C C . ILE A 1 146 ? -4.585 7.771 -8.991 1.00 90.25 146 ILE A C 1
ATOM 1228 O O . ILE A 1 146 ? -4.222 7.649 -10.162 1.00 90.25 146 ILE A O 1
ATOM 1232 N N . TYR A 1 147 ? -3.725 7.784 -7.972 1.00 89.31 147 TYR A N 1
ATOM 1233 C CA . TYR A 1 147 ? -2.291 7.612 -8.145 1.00 89.31 147 TYR A CA 1
ATOM 1234 C C . TYR A 1 147 ? -1.951 6.241 -8.737 1.00 89.31 147 TYR A C 1
ATOM 1236 O O . TYR A 1 147 ? -1.181 6.180 -9.686 1.00 89.31 147 TYR A O 1
ATOM 1244 N N . LEU A 1 148 ? -2.552 5.158 -8.237 1.00 87.81 148 LEU A N 1
ATOM 1245 C CA . LEU A 1 148 ? -2.310 3.797 -8.715 1.00 87.81 148 LEU A CA 1
ATOM 1246 C C . LEU A 1 148 ? -2.654 3.655 -10.201 1.00 87.81 148 LEU A C 1
ATOM 1248 O O . LEU A 1 148 ? -1.885 3.056 -10.947 1.00 87.81 148 LEU A O 1
ATOM 1252 N N . PHE A 1 149 ? -3.765 4.245 -10.649 1.00 90.12 149 PHE A N 1
ATOM 1253 C CA . PHE A 1 149 ? -4.133 4.228 -12.065 1.00 90.12 149 PHE A CA 1
ATOM 1254 C C . PHE A 1 149 ? -3.091 4.947 -12.932 1.00 90.12 149 PHE A C 1
ATOM 1256 O O . PHE A 1 149 ? -2.624 4.398 -13.930 1.00 90.12 149 PHE A O 1
ATOM 1263 N N . LYS A 1 150 ? -2.663 6.147 -12.516 1.00 89.44 150 LYS A N 1
ATOM 1264 C CA . LYS A 1 150 ? -1.594 6.891 -13.203 1.00 89.44 150 LYS A CA 1
ATOM 1265 C C . LYS A 1 150 ? -0.272 6.124 -13.196 1.00 89.44 150 LYS A C 1
ATOM 1267 O O . LYS A 1 150 ? 0.409 6.080 -14.214 1.00 89.44 150 LYS A O 1
ATOM 1272 N N . TYR A 1 151 ? 0.062 5.500 -12.071 1.00 88.94 151 TYR A N 1
ATOM 1273 C CA . TYR A 1 151 ? 1.268 4.702 -11.899 1.00 88.94 151 TYR A CA 1
ATOM 1274 C C . TYR A 1 151 ? 1.306 3.526 -12.880 1.00 88.94 151 TYR A C 1
ATOM 1276 O O . TYR A 1 151 ? 2.279 3.372 -13.616 1.00 88.94 151 TYR A O 1
ATOM 1284 N N . ILE A 1 152 ? 0.218 2.753 -12.956 1.00 89.94 152 ILE A N 1
ATOM 1285 C CA . ILE A 1 152 ? 0.086 1.632 -13.895 1.00 89.94 152 ILE A CA 1
ATOM 1286 C C . ILE A 1 152 ? 0.166 2.127 -15.343 1.00 89.94 152 ILE A C 1
ATOM 1288 O O . ILE A 1 152 ? 0.853 1.511 -16.152 1.00 89.94 152 ILE A O 1
ATOM 1292 N N . ALA A 1 153 ? -0.485 3.247 -15.672 1.00 92.56 153 ALA A N 1
ATOM 1293 C CA . ALA A 1 153 ? -0.447 3.809 -17.020 1.00 92.56 153 ALA A CA 1
ATOM 1294 C C . ALA A 1 153 ? 0.973 4.225 -17.437 1.00 92.56 153 ALA A C 1
ATOM 1296 O O . ALA A 1 153 ? 1.419 3.866 -18.524 1.00 92.56 153 ALA A O 1
ATOM 1297 N N . ILE A 1 154 ? 1.706 4.931 -16.569 1.00 91.44 154 ILE A N 1
ATOM 1298 C CA . ILE A 1 154 ? 3.081 5.372 -16.849 1.00 91.44 154 ILE A CA 1
ATOM 1299 C C . ILE A 1 154 ? 4.015 4.170 -16.998 1.00 91.44 154 ILE A C 1
ATOM 1301 O O . ILE A 1 154 ? 4.781 4.112 -17.959 1.00 91.44 154 ILE A O 1
ATOM 1305 N N . LEU A 1 155 ? 3.931 3.188 -16.094 1.00 90.31 155 LEU A N 1
ATOM 1306 C CA . LEU A 1 155 ? 4.735 1.972 -16.205 1.00 90.31 155 LEU A CA 1
ATOM 1307 C C . LEU A 1 155 ? 4.398 1.158 -17.452 1.00 90.31 155 LEU A C 1
ATOM 1309 O O . LEU A 1 155 ? 5.305 0.658 -18.113 1.00 90.31 155 LEU A O 1
ATOM 1313 N N . GLY A 1 156 ? 3.114 1.027 -17.782 1.00 91.38 156 GLY A N 1
ATOM 1314 C CA . GLY A 1 156 ? 2.654 0.326 -18.975 1.00 91.38 156 GLY A CA 1
ATOM 1315 C C . GLY A 1 156 ? 3.179 0.983 -20.247 1.00 91.38 156 GLY A C 1
ATOM 1316 O O . GLY A 1 156 ? 3.847 0.325 -21.039 1.00 91.38 156 GLY A O 1
ATOM 1317 N N . LEU A 1 157 ? 2.956 2.290 -20.409 1.00 93.44 157 LEU A N 1
ATOM 1318 C CA . LEU A 1 157 ? 3.433 3.045 -21.571 1.00 93.44 157 LEU A CA 1
ATOM 1319 C C . LEU A 1 157 ? 4.961 3.037 -21.671 1.00 93.44 157 LEU A C 1
ATOM 1321 O O . LEU A 1 157 ? 5.499 2.779 -22.745 1.00 93.44 157 LEU A O 1
ATOM 1325 N N . GLY A 1 158 ? 5.659 3.251 -20.552 1.00 88.94 158 GLY A N 1
ATOM 1326 C CA . GLY A 1 158 ? 7.119 3.194 -20.501 1.00 88.94 158 GLY A CA 1
ATOM 1327 C C . GLY A 1 158 ? 7.656 1.816 -20.884 1.00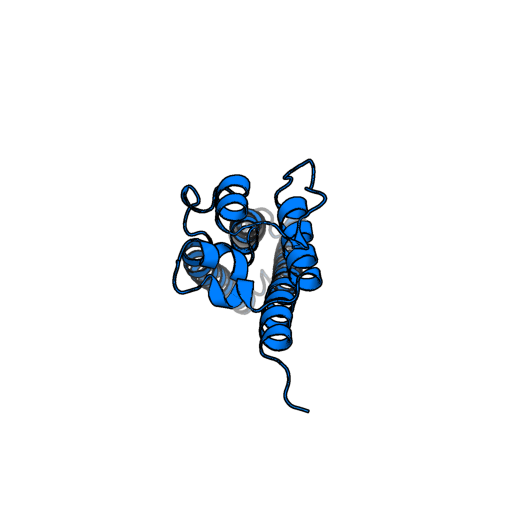 88.94 158 GLY A C 1
ATOM 1328 O O . GLY A 1 158 ? 8.581 1.717 -21.684 1.00 88.94 158 GLY A O 1
ATOM 1329 N N . SER A 1 159 ? 7.038 0.742 -20.388 1.00 88.56 159 SER A N 1
ATOM 1330 C CA . SER A 1 159 ? 7.445 -0.629 -20.724 1.00 88.56 159 SER A CA 1
ATOM 1331 C C . SER A 1 159 ? 7.165 -0.974 -22.180 1.00 88.56 159 SER A C 1
ATOM 1333 O O . SER A 1 159 ? 8.027 -1.546 -22.838 1.00 88.56 159 SER A O 1
ATOM 1335 N N . ILE A 1 160 ? 5.994 -0.602 -22.706 1.00 91.31 160 ILE A N 1
ATOM 1336 C CA . ILE A 1 160 ? 5.650 -0.802 -24.121 1.00 91.31 160 ILE A CA 1
ATOM 1337 C C . ILE A 1 160 ? 6.649 -0.062 -25.007 1.00 91.31 160 ILE A C 1
ATOM 1339 O O . ILE A 1 160 ? 7.144 -0.637 -25.969 1.00 91.31 160 ILE A O 1
ATOM 1343 N N . TYR A 1 161 ? 6.994 1.180 -24.661 1.00 88.06 161 TYR A N 1
ATOM 1344 C CA . TYR A 1 161 ? 7.988 1.954 -25.396 1.00 88.06 161 TYR A CA 1
ATOM 1345 C C . TYR A 1 161 ? 9.377 1.301 -25.360 1.00 88.06 161 TYR A C 1
ATOM 1347 O O . TYR A 1 161 ? 10.046 1.226 -26.392 1.00 88.06 161 TYR A O 1
ATOM 1355 N N . LEU A 1 162 ? 9.802 0.779 -24.203 1.00 85.75 162 LEU A N 1
ATOM 1356 C CA . LEU A 1 162 ? 11.065 0.044 -24.077 1.00 85.75 162 LEU A CA 1
ATOM 1357 C C . LEU A 1 162 ? 11.075 -1.220 -24.940 1.00 85.75 162 LEU A C 1
ATOM 1359 O O . LEU A 1 162 ? 12.046 -1.458 -25.652 1.00 85.75 162 LEU A O 1
ATOM 1363 N N . VAL A 1 163 ? 9.994 -2.000 -24.914 1.00 86.56 163 VAL A N 1
ATOM 1364 C CA . VAL A 1 163 ? 9.848 -3.219 -25.722 1.00 86.56 163 VAL A CA 1
ATOM 1365 C C . VAL A 1 163 ? 9.813 -2.888 -27.214 1.00 86.56 163 VAL A C 1
ATOM 1367 O O . VAL A 1 163 ? 10.510 -3.520 -27.999 1.00 86.56 163 VAL A O 1
ATOM 1370 N N . TYR A 1 164 ? 9.050 -1.874 -27.617 1.00 87.12 164 TYR A N 1
ATOM 1371 C CA . TYR A 1 164 ? 9.010 -1.406 -29.001 1.00 87.12 164 TYR A CA 1
ATOM 1372 C C . TYR A 1 164 ? 10.398 -0.977 -29.481 1.00 87.12 164 TYR A C 1
ATOM 1374 O O . TYR A 1 164 ? 10.859 -1.423 -30.530 1.00 87.12 164 TYR A O 1
ATOM 1382 N N . THR A 1 165 ? 11.093 -0.166 -28.681 1.00 82.06 165 THR A N 1
ATOM 1383 C CA . THR A 1 165 ? 12.443 0.287 -29.020 1.00 82.06 165 THR A CA 1
ATOM 1384 C C . THR A 1 165 ? 13.406 -0.892 -29.100 1.00 82.06 165 THR A C 1
ATOM 1386 O O . THR A 1 165 ? 14.189 -0.960 -30.041 1.00 82.06 165 THR A O 1
ATOM 1389 N N . TYR A 1 166 ? 13.308 -1.861 -28.184 1.00 80.44 166 TYR A N 1
ATOM 1390 C CA . TYR A 1 166 ? 14.082 -3.096 -28.259 1.00 80.44 166 TYR A CA 1
ATOM 1391 C C . TYR A 1 166 ? 13.861 -3.840 -29.572 1.00 80.44 166 TYR A C 1
ATOM 1393 O O . TYR A 1 166 ? 14.830 -4.228 -30.207 1.00 80.44 166 TYR A O 1
ATOM 1401 N N . PHE A 1 167 ? 12.616 -4.021 -30.011 1.00 82.50 167 PHE A N 1
ATOM 1402 C CA . PHE A 1 167 ? 12.347 -4.716 -31.269 1.00 82.50 167 PHE A CA 1
ATOM 1403 C C . PHE A 1 167 ? 12.850 -3.948 -32.494 1.00 82.50 167 PHE A C 1
ATOM 1405 O O . PHE A 1 167 ? 13.260 -4.574 -33.466 1.00 82.50 167 PHE A O 1
ATOM 1412 N N . GLN A 1 168 ? 12.845 -2.613 -32.460 1.00 80.81 168 GLN A N 1
ATOM 1413 C CA . GLN A 1 168 ? 13.346 -1.808 -33.575 1.00 80.81 168 GLN A CA 1
ATOM 1414 C C . GLN A 1 168 ? 14.872 -1.744 -33.644 1.00 80.81 168 GLN A C 1
ATOM 1416 O O . GLN A 1 168 ? 15.427 -1.715 -34.738 1.00 80.81 168 GLN A O 1
ATOM 1421 N N . THR A 1 169 ? 15.556 -1.692 -32.500 1.00 74.50 169 THR A N 1
ATOM 1422 C CA . THR A 1 169 ? 17.004 -1.435 -32.457 1.00 74.50 169 THR A CA 1
ATOM 1423 C C . THR A 1 169 ? 17.818 -2.605 -31.909 1.00 74.50 169 THR A C 1
ATOM 1425 O O . THR A 1 169 ? 19.041 -2.573 -31.955 1.00 74.50 169 THR A O 1
ATOM 1428 N N . GLY A 1 170 ? 17.180 -3.655 -31.388 1.00 67.38 170 GLY A N 1
ATOM 1429 C CA . GLY A 1 170 ? 17.829 -4.748 -30.650 1.00 67.38 170 GLY A CA 1
ATOM 1430 C C . GLY A 1 170 ? 18.446 -4.287 -29.329 1.00 67.38 170 GLY A C 1
ATOM 1431 O O . GLY A 1 170 ? 19.382 -4.910 -28.834 1.00 67.38 170 GLY A O 1
ATOM 1432 N N . PHE A 1 171 ? 18.006 -3.134 -28.818 1.00 65.12 171 PHE A N 1
ATOM 1433 C CA . PHE A 1 171 ? 18.762 -2.240 -27.943 1.00 65.12 171 PHE A CA 1
ATOM 1434 C C . PHE A 1 171 ? 20.089 -1.746 -28.548 1.00 65.12 171 PHE A C 1
ATOM 1436 O O . PHE A 1 171 ? 20.408 -0.620 -28.232 1.00 65.12 171 PHE A O 1
ATOM 1443 N N . LEU A 1 172 ? 20.824 -2.495 -29.391 1.00 57.31 172 LEU A N 1
ATOM 1444 C CA . LEU A 1 172 ? 21.716 -2.132 -30.531 1.00 57.31 172 LEU A CA 1
ATOM 1445 C C . LEU A 1 172 ? 22.431 -3.430 -30.993 1.00 57.31 172 LEU A C 1
ATOM 1447 O O . LEU A 1 172 ? 23.517 -3.744 -30.503 1.00 57.31 172 LEU A O 1
ATOM 1451 N N . LEU A 1 173 ? 21.833 -4.201 -31.913 1.00 45.44 173 LEU A N 1
ATOM 1452 C CA . LEU A 1 173 ? 22.486 -5.338 -32.601 1.00 45.44 173 LEU A CA 1
ATOM 1453 C C . LEU A 1 173 ? 23.065 -4.876 -33.955 1.00 45.44 173 LEU A C 1
ATOM 1455 O O . LEU A 1 173 ? 22.564 -5.243 -35.010 1.00 45.44 173 LEU A O 1
ATOM 1459 N N . ASN A 1 174 ? 24.076 -4.009 -33.898 1.00 39.25 174 ASN A N 1
ATOM 1460 C CA . ASN A 1 174 ? 25.176 -3.876 -34.867 1.00 39.25 174 ASN A CA 1
ATOM 1461 C C . ASN A 1 174 ? 26.349 -3.205 -34.133 1.00 39.25 174 ASN A C 1
ATOM 1463 O O . ASN A 1 174 ? 26.158 -2.105 -33.571 1.00 39.25 174 ASN A O 1
#

Secondary structure (DSSP, 8-state):
-PPPHHHHHHHHHHHHHHHHHHHHHHHHHHHHHHHHHHHHHHHSTT-TT-HHHHHHHHHHHHHHHHHHHHHHHHSS-HHHHGGGSGGGHHHHHTS-HHHHHHHHHHHHHHHT--SPPTTGGG--HHHHHHHHT-TTS--HHHHHHHHHHHHHHHHHHHHHHHHHHHHHHTTT--